Protein AF-U2SLT5-F1 (afdb_monomer_lite)

Radius of gyration: 37.05 Å; chains: 1; bounding box: 79×18×99 Å

Secondary structure (DSSP, 8-state):
-HHHHHHHHHHHHHHHHHHHHHHHHHHHHHHHHHHHHHHHHHHHHHHHHHHHHHHHHHHHHHHHHHHHHHHHHHHH----TT--------

Foldseek 3Di:
DVVVVVVVVVVVVVVVVVVVVVVVVVVVVVVVVVVVVVVVVVVVVVVVVVVVVVVVVVVVVVVVVVVVVCCCCPPVVDDPVPDDDDDDDD

pLDDT: mean 80.98, std 8.49, range [55.56, 94.56]

Structure (mmCIF, N/CA/C/O backbone):
data_AF-U2SLT5-F1
#
_entry.id   AF-U2SLT5-F1
#
loop_
_atom_site.group_PDB
_atom_site.id
_atom_site.type_symbol
_atom_site.label_atom_id
_atom_site.label_alt_id
_atom_site.label_comp_id
_atom_site.label_asym_id
_atom_site.label_entity_id
_atom_site.label_seq_id
_atom_site.pdbx_PDB_ins_code
_atom_site.Cartn_x
_atom_site.Cartn_y
_atom_site.Cartn_z
_atom_site.occupancy
_atom_site.B_iso_or_equiv
_atom_site.auth_seq_id
_atom_site.auth_comp_id
_atom_site.auth_asym_id
_atom_site.auth_atom_id
_atom_site.pdbx_PDB_model_num
ATOM 1 N N . MET A 1 1 ? 31.049 -1.650 -53.484 1.00 55.56 1 MET A N 1
ATOM 2 C CA . MET A 1 1 ? 29.825 -1.304 -52.716 1.00 55.56 1 MET A CA 1
ATOM 3 C C . MET A 1 1 ? 29.768 -1.902 -51.303 1.00 55.56 1 MET A C 1
ATOM 5 O O . MET A 1 1 ? 29.221 -1.238 -50.435 1.00 55.56 1 MET A O 1
ATOM 9 N N . GLY A 1 2 ? 30.369 -3.068 -51.014 1.00 67.69 2 GLY A N 1
ATOM 10 C CA . GLY A 1 2 ? 30.246 -3.732 -49.697 1.00 67.69 2 GLY A CA 1
ATOM 11 C C . GLY A 1 2 ? 30.758 -2.955 -48.470 1.00 67.69 2 GLY A C 1
ATOM 12 O O . GLY A 1 2 ? 30.121 -2.993 -47.425 1.00 67.69 2 GLY A O 1
ATOM 13 N N . LYS A 1 3 ? 31.846 -2.176 -48.590 1.00 71.50 3 LYS A N 1
ATOM 14 C CA . LYS A 1 3 ? 32.396 -1.398 -47.457 1.00 71.50 3 LYS A CA 1
ATOM 15 C C . LYS A 1 3 ? 31.444 -0.304 -46.948 1.00 71.50 3 LYS A C 1
ATOM 17 O O . LYS A 1 3 ? 31.355 -0.097 -45.747 1.00 71.50 3 LYS A O 1
ATOM 22 N N . LYS A 1 4 ? 30.699 0.365 -47.840 1.00 75.62 4 LYS A N 1
ATOM 23 C CA . LYS A 1 4 ? 29.705 1.384 -47.446 1.00 75.62 4 LYS A CA 1
ATOM 24 C C . LYS A 1 4 ? 28.500 0.747 -46.748 1.00 75.62 4 LYS A C 1
ATOM 26 O O . LYS A 1 4 ? 28.036 1.277 -45.748 1.00 75.62 4 LYS A O 1
ATOM 31 N N . LEU A 1 5 ? 28.052 -0.413 -47.233 1.00 79.00 5 LEU A N 1
ATOM 32 C CA . LEU A 1 5 ? 26.9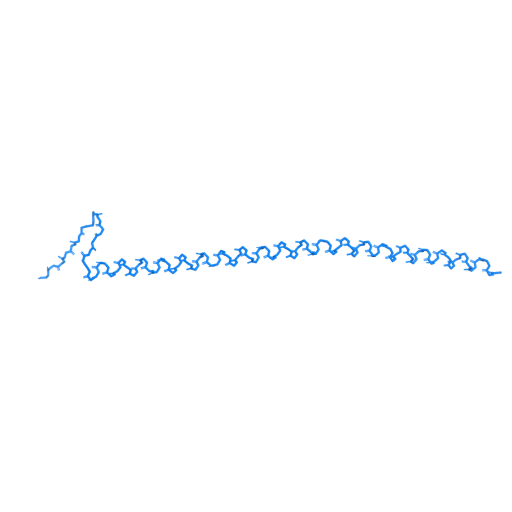65 -1.175 -46.613 1.00 79.00 5 LEU A CA 1
ATOM 33 C C . LEU A 1 5 ? 27.343 -1.661 -45.206 1.00 79.00 5 LEU A C 1
ATOM 35 O O . LEU A 1 5 ? 26.543 -1.557 -44.284 1.00 79.00 5 LEU A O 1
ATOM 39 N N . PHE A 1 6 ? 28.584 -2.125 -45.032 1.00 83.12 6 PHE A N 1
ATOM 40 C CA . PHE A 1 6 ? 29.100 -2.572 -43.738 1.00 83.12 6 PHE A CA 1
ATOM 41 C C . PHE A 1 6 ? 29.158 -1.433 -42.711 1.00 83.12 6 PHE A C 1
ATOM 43 O O . PHE A 1 6 ? 28.776 -1.627 -41.563 1.00 83.12 6 PHE A O 1
ATOM 50 N N . VAL A 1 7 ? 29.570 -0.231 -43.128 1.00 85.31 7 VAL A N 1
ATOM 51 C CA . VAL A 1 7 ? 29.600 0.957 -42.255 1.00 85.31 7 VAL A CA 1
ATOM 52 C C . VAL A 1 7 ? 28.189 1.380 -41.837 1.00 85.31 7 VAL A C 1
ATOM 54 O O . VAL A 1 7 ? 27.954 1.614 -40.656 1.00 85.31 7 VAL A O 1
ATOM 57 N N . VAL A 1 8 ? 27.236 1.423 -42.774 1.00 87.44 8 VAL A N 1
ATOM 58 C CA . VAL A 1 8 ? 25.833 1.764 -42.467 1.00 87.44 8 VAL A CA 1
ATOM 59 C C . VAL A 1 8 ? 25.208 0.735 -41.521 1.00 87.44 8 VAL A C 1
ATOM 61 O O . VAL A 1 8 ? 24.533 1.112 -40.565 1.00 87.44 8 VAL A O 1
ATOM 64 N N . PHE A 1 9 ? 25.482 -0.554 -41.734 1.00 90.38 9 PHE A N 1
ATOM 65 C CA . PHE A 1 9 ? 25.019 -1.618 -40.846 1.00 90.38 9 PHE A CA 1
ATOM 66 C C . PHE A 1 9 ? 25.603 -1.486 -39.434 1.00 90.38 9 PHE A C 1
ATOM 68 O O . PHE A 1 9 ? 24.871 -1.605 -38.457 1.00 90.38 9 PHE A O 1
ATOM 75 N N . ASN A 1 10 ? 26.898 -1.183 -39.314 1.00 92.00 10 ASN A N 1
ATOM 76 C CA . ASN A 1 10 ? 27.557 -1.023 -38.018 1.00 92.00 10 ASN A CA 1
ATOM 77 C C . ASN A 1 10 ? 26.992 0.173 -37.231 1.00 92.00 10 ASN A C 1
ATOM 79 O O . ASN A 1 10 ? 26.706 0.053 -36.045 1.00 92.00 10 ASN A O 1
ATOM 83 N N . ILE A 1 11 ? 26.740 1.299 -37.906 1.00 91.38 11 ILE A N 1
ATOM 84 C CA . ILE A 1 11 ? 26.097 2.476 -37.299 1.00 91.38 11 ILE A CA 1
ATOM 85 C C . ILE A 1 11 ? 24.683 2.134 -36.815 1.00 91.38 11 ILE A C 1
ATOM 87 O O . ILE A 1 11 ? 24.319 2.468 -35.687 1.00 91.38 11 ILE A O 1
ATOM 91 N N . GLY A 1 12 ? 23.900 1.431 -37.640 1.00 91.88 12 GLY A N 1
ATOM 92 C CA . GLY A 1 12 ? 22.571 0.959 -37.252 1.00 91.88 12 GLY A CA 1
ATOM 93 C C . GLY A 1 12 ? 22.620 0.027 -36.041 1.00 91.88 12 GLY A C 1
ATOM 94 O O . GLY A 1 12 ? 21.821 0.168 -35.120 1.00 91.88 12 GLY A O 1
ATOM 95 N N . PHE A 1 13 ? 23.601 -0.874 -35.999 1.00 93.25 13 PHE A N 1
ATOM 96 C CA . PHE A 1 13 ? 23.798 -1.806 -34.895 1.00 93.25 13 PHE A CA 1
ATOM 97 C C . PHE A 1 13 ? 24.170 -1.097 -33.585 1.00 93.25 13 PHE A C 1
ATOM 99 O O . PHE A 1 13 ? 23.590 -1.394 -32.543 1.00 93.25 13 PHE A O 1
ATOM 106 N N . VAL A 1 14 ? 25.070 -0.111 -33.632 1.00 94.56 14 VAL A N 1
ATOM 107 C CA . VAL A 1 14 ? 25.446 0.695 -32.457 1.00 94.56 14 VAL A CA 1
ATOM 108 C C . VAL A 1 14 ? 24.258 1.503 -31.930 1.00 94.56 14 VAL A C 1
ATOM 110 O O . VA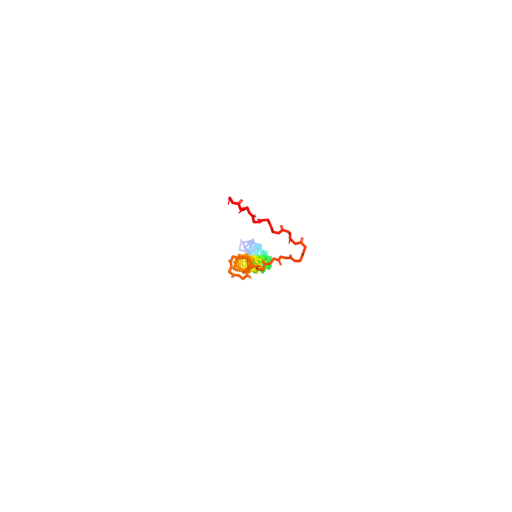L A 1 14 ? 24.051 1.559 -30.719 1.00 94.56 14 VAL A O 1
ATOM 113 N N . LEU A 1 15 ? 23.436 2.078 -32.813 1.00 93.75 15 LEU A N 1
ATOM 114 C CA . LEU A 1 15 ? 22.201 2.761 -32.413 1.00 93.75 15 LEU A CA 1
ATOM 115 C C . LEU A 1 15 ? 21.220 1.808 -31.721 1.00 93.75 15 LEU A C 1
ATOM 117 O O . LEU A 1 15 ? 20.645 2.155 -30.690 1.00 93.75 15 LEU A O 1
ATOM 121 N N . LEU A 1 16 ? 21.063 0.597 -32.255 1.00 92.88 16 LEU A N 1
ATOM 122 C CA . LEU A 1 16 ? 20.175 -0.421 -31.696 1.00 92.88 16 LEU A CA 1
ATOM 123 C C . LEU A 1 16 ? 20.647 -0.859 -30.301 1.00 92.88 16 LEU A C 1
ATOM 125 O O . LEU A 1 16 ? 19.848 -0.903 -29.364 1.00 92.88 16 LEU A O 1
ATOM 129 N N . LEU A 1 17 ? 21.956 -1.076 -30.133 1.00 94.12 17 LEU A N 1
ATOM 130 C CA . LEU A 1 17 ? 22.562 -1.345 -28.828 1.00 94.12 17 LEU A CA 1
ATOM 131 C C . LEU A 1 17 ? 22.368 -0.181 -27.849 1.00 94.12 17 LEU A C 1
ATOM 133 O O . LEU A 1 17 ? 22.013 -0.411 -26.696 1.00 94.12 17 LEU A O 1
ATOM 137 N N . GLY A 1 18 ? 22.537 1.064 -28.300 1.00 94.00 18 GLY A N 1
ATOM 138 C CA . GLY A 1 18 ? 22.317 2.251 -27.472 1.00 94.00 18 GLY A CA 1
ATOM 139 C C . GLY A 1 18 ? 20.882 2.349 -26.947 1.00 94.00 18 GLY A C 1
ATOM 140 O O . GLY A 1 18 ? 20.672 2.598 -25.761 1.00 94.00 18 GLY A O 1
ATOM 141 N N . ILE A 1 19 ? 19.890 2.079 -27.801 1.00 93.75 19 ILE A N 1
ATOM 142 C CA . ILE A 1 19 ? 18.471 2.060 -27.415 1.00 93.75 19 ILE A CA 1
ATOM 143 C C . ILE A 1 19 ? 18.189 0.941 -26.405 1.00 93.75 19 ILE A C 1
ATOM 145 O O . ILE A 1 19 ? 17.464 1.164 -25.433 1.00 93.75 19 ILE A O 1
ATOM 149 N N . MET A 1 20 ? 18.758 -0.251 -26.607 1.00 92.06 20 MET A N 1
ATOM 150 C CA . MET A 1 20 ? 18.596 -1.366 -25.669 1.00 92.06 20 MET A CA 1
ATOM 151 C C . MET A 1 20 ? 19.212 -1.063 -24.303 1.00 92.06 20 MET A C 1
ATOM 153 O O . MET A 1 20 ? 18.569 -1.303 -23.282 1.00 92.06 20 MET A O 1
ATOM 157 N N . LEU A 1 21 ? 20.413 -0.483 -24.273 1.00 91.81 21 LEU A N 1
ATOM 158 C CA . LEU A 1 21 ? 21.055 -0.065 -23.028 1.00 91.81 21 LEU A CA 1
ATOM 159 C C . LEU A 1 21 ? 20.223 1.005 -22.315 1.00 91.81 21 LEU A C 1
ATOM 161 O O . LEU A 1 21 ? 19.944 0.864 -21.127 1.00 91.81 21 LEU A O 1
ATOM 165 N N . TYR A 1 22 ? 19.752 2.027 -23.034 1.00 92.75 22 TYR A N 1
ATOM 166 C CA . TYR A 1 22 ? 18.895 3.066 -22.459 1.00 92.75 22 TYR A CA 1
ATOM 167 C C . TYR A 1 22 ? 17.611 2.490 -21.839 1.00 92.75 22 TYR A C 1
ATOM 169 O O . TYR A 1 22 ? 17.243 2.855 -20.720 1.00 92.75 22 TYR A O 1
ATOM 177 N N . GLN A 1 23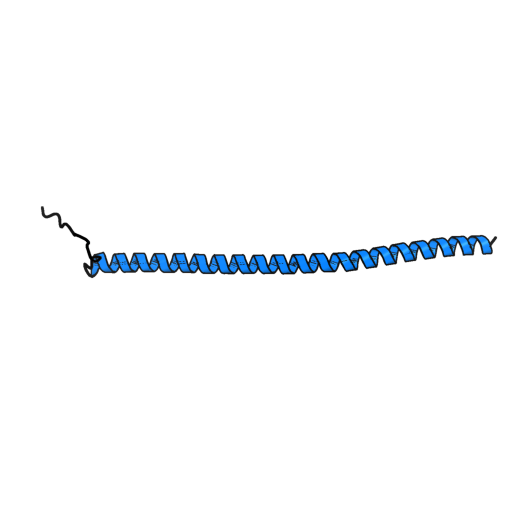 ? 16.949 1.552 -22.524 1.00 90.25 23 GLN A N 1
ATOM 178 C CA . GLN A 1 23 ? 15.774 0.870 -21.978 1.00 90.25 23 GLN A CA 1
ATOM 179 C C . GLN A 1 23 ? 16.108 0.052 -20.729 1.00 90.25 23 GLN A C 1
ATOM 181 O O . GLN A 1 23 ? 15.382 0.148 -19.742 1.00 90.25 23 GLN A O 1
ATOM 186 N N . ALA A 1 24 ? 17.210 -0.702 -20.739 1.00 86.75 24 ALA A N 1
ATOM 187 C CA . ALA A 1 24 ? 17.639 -1.492 -19.588 1.00 86.75 24 ALA A CA 1
ATOM 188 C C . ALA A 1 24 ? 17.898 -0.609 -18.355 1.00 86.75 24 ALA A C 1
ATOM 190 O O . ALA A 1 24 ? 17.397 -0.911 -17.272 1.00 86.75 24 ALA A O 1
ATOM 191 N N . PHE A 1 25 ? 18.593 0.521 -18.530 1.00 88.69 25 PHE A N 1
ATOM 192 C CA . PHE A 1 25 ? 18.812 1.494 -17.455 1.00 88.69 25 PHE A CA 1
ATOM 193 C C . PHE A 1 25 ? 17.499 2.094 -16.941 1.00 88.69 25 PHE A C 1
ATOM 195 O O . PHE A 1 25 ? 17.302 2.187 -15.730 1.00 88.69 25 PHE A O 1
ATOM 202 N N . ARG A 1 26 ? 16.567 2.457 -17.834 1.00 88.00 26 ARG A N 1
ATOM 203 C CA . ARG A 1 26 ? 15.264 2.995 -17.418 1.00 88.00 26 ARG A CA 1
ATOM 204 C C . ARG A 1 26 ? 14.452 1.966 -16.626 1.00 88.00 26 ARG A C 1
ATOM 206 O O . ARG A 1 26 ? 13.859 2.314 -15.611 1.00 88.00 26 ARG A O 1
ATOM 213 N N . ILE A 1 27 ? 14.430 0.709 -17.070 1.00 83.69 27 ILE A N 1
ATOM 214 C CA . ILE A 1 27 ? 13.721 -0.381 -16.383 1.00 83.69 27 ILE A CA 1
ATOM 215 C C . ILE A 1 27 ? 14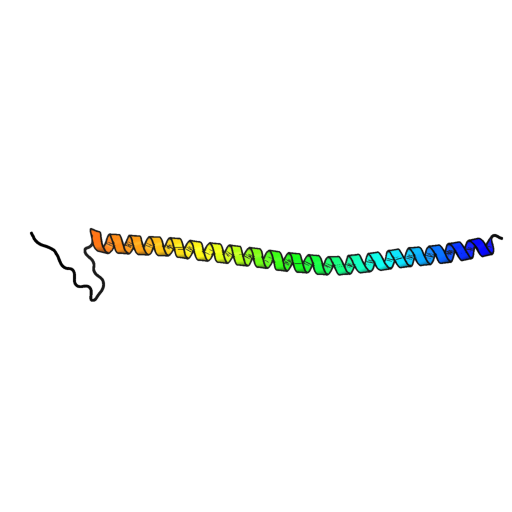.328 -0.631 -15.001 1.00 83.69 27 ILE A C 1
ATOM 217 O O . ILE A 1 27 ? 13.585 -0.821 -14.041 1.00 83.69 27 ILE A O 1
ATOM 221 N N . TYR A 1 28 ? 15.657 -0.594 -14.886 1.00 81.12 28 TYR A N 1
ATOM 222 C CA . TYR A 1 28 ? 16.345 -0.750 -13.608 1.00 81.12 28 TYR A CA 1
ATOM 223 C C . TYR A 1 28 ? 15.934 0.335 -12.603 1.00 81.12 28 TYR A C 1
ATOM 225 O O . TYR A 1 28 ? 15.490 0.005 -11.505 1.00 81.12 28 TYR A O 1
ATOM 233 N N . LEU A 1 29 ? 15.980 1.610 -13.007 1.00 78.94 29 LEU A N 1
ATOM 234 C CA . LEU A 1 29 ? 15.570 2.734 -12.153 1.00 78.94 29 LEU A CA 1
ATOM 235 C C . LEU A 1 29 ? 14.077 2.681 -11.792 1.00 78.94 29 LEU A C 1
ATOM 237 O O . LEU A 1 29 ? 13.699 2.933 -10.652 1.00 78.94 29 LEU A O 1
ATOM 241 N N . MET A 1 30 ? 13.219 2.303 -12.742 1.00 77.38 30 MET A N 1
ATOM 242 C CA . MET A 1 30 ? 11.776 2.189 -12.506 1.00 77.38 30 MET A CA 1
ATOM 243 C C . MET A 1 30 ? 11.426 1.052 -11.535 1.00 77.38 30 MET A C 1
ATOM 245 O O . MET A 1 30 ? 10.436 1.125 -10.814 1.00 77.38 30 MET A O 1
ATOM 249 N N . LYS A 1 31 ? 12.239 -0.008 -11.483 1.00 76.38 31 LYS A N 1
ATOM 250 C CA . LYS A 1 31 ? 12.038 -1.117 -10.543 1.00 76.38 31 LYS A CA 1
ATOM 251 C C . LYS A 1 31 ? 12.281 -0.689 -9.094 1.00 76.38 31 LYS A C 1
ATOM 253 O O . LYS A 1 31 ? 11.589 -1.156 -8.194 1.00 76.38 31 LYS A O 1
ATOM 258 N N . GLU A 1 32 ? 13.239 0.205 -8.875 1.00 74.50 32 GLU A N 1
ATOM 259 C CA . GLU A 1 32 ? 13.567 0.727 -7.548 1.00 74.50 32 GLU A CA 1
ATOM 260 C C . GLU A 1 32 ? 12.445 1.618 -6.994 1.00 74.50 32 GLU A C 1
ATOM 262 O O . GLU A 1 32 ? 12.033 1.452 -5.842 1.00 74.50 32 GLU A O 1
ATOM 267 N N . SER A 1 33 ? 11.874 2.494 -7.831 1.00 70.75 33 SER A N 1
ATOM 268 C CA . SER A 1 33 ? 10.743 3.339 -7.428 1.00 70.75 33 SER A CA 1
ATOM 269 C C . SER A 1 33 ? 9.496 2.513 -7.109 1.00 70.75 33 SER A C 1
ATOM 271 O O . SER A 1 33 ? 8.865 2.735 -6.080 1.00 70.75 33 SER A O 1
ATOM 273 N N . ILE A 1 34 ? 9.190 1.501 -7.928 1.00 73.25 34 ILE A N 1
ATOM 274 C CA . ILE A 1 34 ? 8.042 0.610 -7.704 1.00 73.25 34 ILE A CA 1
ATOM 275 C C . ILE A 1 34 ? 8.205 -0.182 -6.402 1.00 73.25 34 ILE A C 1
ATOM 277 O O . ILE A 1 34 ? 7.260 -0.280 -5.627 1.00 73.25 34 ILE A O 1
ATOM 281 N N . ASN A 1 35 ? 9.395 -0.719 -6.120 1.00 75.94 35 ASN A N 1
ATOM 282 C CA . ASN A 1 35 ? 9.631 -1.444 -4.869 1.00 75.94 35 ASN A CA 1
ATOM 283 C C . ASN A 1 35 ? 9.471 -0.538 -3.641 1.00 75.94 35 ASN A C 1
ATOM 285 O O . ASN A 1 35 ? 8.916 -0.962 -2.632 1.00 75.94 35 ASN A O 1
ATOM 289 N N . THR A 1 36 ? 9.920 0.714 -3.738 1.00 76.12 36 THR A N 1
ATOM 290 C CA . THR A 1 36 ? 9.778 1.695 -2.656 1.00 76.12 36 THR A CA 1
ATOM 291 C C . THR A 1 36 ? 8.309 2.046 -2.424 1.00 76.12 36 THR A C 1
ATOM 293 O O . THR A 1 36 ? 7.850 2.084 -1.285 1.00 76.12 36 THR A O 1
ATOM 296 N N . GLU A 1 37 ? 7.542 2.245 -3.498 1.00 73.69 37 GLU A N 1
ATOM 297 C CA . GLU A 1 37 ? 6.096 2.461 -3.417 1.00 73.69 37 GLU A CA 1
ATOM 298 C C . GLU A 1 37 ? 5.370 1.261 -2.803 1.00 73.69 37 GLU A C 1
ATOM 300 O O . GLU A 1 37 ? 4.515 1.462 -1.944 1.00 73.69 37 GLU A O 1
ATOM 305 N N . ILE A 1 38 ? 5.736 0.029 -3.174 1.00 78.50 38 ILE A N 1
ATOM 306 C CA . ILE A 1 38 ? 5.169 -1.194 -2.587 1.00 78.50 38 ILE A CA 1
ATOM 307 C C . ILE A 1 38 ? 5.418 -1.234 -1.078 1.00 78.50 38 ILE A C 1
ATOM 309 O O . ILE A 1 38 ? 4.468 -1.432 -0.324 1.00 78.50 38 ILE A O 1
ATOM 313 N N . ILE A 1 39 ? 6.654 -0.984 -0.634 1.00 84.44 39 ILE A N 1
ATOM 314 C CA . ILE A 1 39 ? 7.007 -0.984 0.794 1.00 84.44 39 ILE A CA 1
ATOM 315 C C . ILE A 1 39 ? 6.208 0.087 1.549 1.00 84.44 39 ILE A C 1
ATOM 317 O O . ILE A 1 39 ? 5.614 -0.202 2.585 1.00 84.44 39 ILE A O 1
ATOM 321 N N . MET A 1 40 ? 6.122 1.309 1.012 1.00 83.56 40 MET A N 1
ATOM 322 C CA . MET A 1 40 ? 5.339 2.382 1.636 1.00 83.56 40 MET A CA 1
ATOM 323 C C . MET A 1 40 ? 3.837 2.074 1.678 1.00 83.56 40 MET A C 1
ATOM 325 O O . MET A 1 40 ? 3.145 2.462 2.621 1.00 83.56 40 MET A O 1
ATOM 329 N N . LEU A 1 41 ? 3.295 1.424 0.644 1.00 81.75 41 LEU A N 1
ATOM 330 C CA . LEU A 1 41 ? 1.892 1.012 0.627 1.00 81.75 41 LEU A CA 1
ATOM 331 C C . LEU A 1 41 ? 1.629 -0.085 1.661 1.00 81.75 41 LEU A C 1
ATOM 333 O O . LEU A 1 41 ? 0.619 -0.019 2.359 1.00 81.75 41 LEU A O 1
ATOM 337 N N . GLU A 1 42 ? 2.526 -1.059 1.782 1.00 85.44 42 GLU A N 1
ATOM 338 C CA . GLU A 1 42 ? 2.430 -2.133 2.769 1.00 85.44 42 GLU A CA 1
ATOM 339 C C . GLU A 1 42 ? 2.503 -1.590 4.204 1.00 85.44 42 GLU A C 1
ATOM 341 O O . GLU A 1 42 ? 1.687 -1.957 5.051 1.00 85.44 42 GLU A O 1
ATOM 346 N N . GLU A 1 43 ? 3.393 -0.629 4.460 1.00 88.81 43 GLU A N 1
ATOM 347 C CA . GLU A 1 43 ? 3.480 0.068 5.745 1.00 88.81 43 GLU A CA 1
ATOM 348 C C . GLU A 1 43 ? 2.170 0.794 6.087 1.00 88.81 43 GLU A C 1
ATOM 350 O O . GLU A 1 43 ? 1.633 0.626 7.183 1.00 88.81 43 GLU A O 1
ATOM 355 N N . LYS A 1 44 ? 1.580 1.515 5.123 1.00 87.38 44 LYS A N 1
ATOM 356 C CA . LYS A 1 44 ? 0.272 2.165 5.311 1.00 87.38 44 LYS A CA 1
ATOM 357 C C . LYS A 1 44 ? -0.838 1.158 5.601 1.00 87.38 44 LYS A C 1
ATOM 359 O O . LYS A 1 44 ? -1.682 1.414 6.457 1.00 87.38 44 LYS A O 1
ATOM 364 N N . VAL A 1 45 ? -0.868 0.023 4.901 1.00 89.00 45 VAL A N 1
ATOM 365 C CA . VAL A 1 45 ? -1.866 -1.033 5.147 1.00 89.00 45 VAL A CA 1
ATOM 366 C C . VAL A 1 45 ? -1.747 -1.560 6.576 1.00 89.00 45 VAL A C 1
ATOM 368 O O . VAL A 1 45 ? -2.766 -1.681 7.261 1.00 89.00 45 VAL A O 1
ATOM 371 N N . ASN A 1 46 ? -0.525 -1.806 7.047 1.00 89.69 46 ASN A N 1
ATOM 372 C CA . ASN A 1 46 ? -0.278 -2.255 8.414 1.00 89.69 46 ASN A CA 1
ATOM 373 C C . ASN A 1 46 ? -0.690 -1.199 9.449 1.00 89.69 46 ASN A C 1
ATOM 375 O O . ASN A 1 46 ? -1.384 -1.531 10.411 1.00 89.69 46 ASN A O 1
ATOM 379 N N . GLU A 1 47 ? -0.370 0.076 9.216 1.00 90.38 47 GLU A N 1
ATOM 380 C CA . GLU A 1 47 ? -0.784 1.184 10.084 1.00 90.38 47 GLU A CA 1
ATOM 381 C C . GLU A 1 47 ? -2.317 1.271 10.200 1.00 90.38 47 GLU A C 1
ATOM 383 O O . GLU A 1 47 ? -2.870 1.407 11.296 1.00 90.38 47 GLU A O 1
ATOM 388 N N . TYR A 1 48 ? -3.042 1.153 9.082 1.00 86.62 48 TYR A N 1
ATOM 389 C CA . TYR A 1 48 ? -4.506 1.150 9.098 1.00 86.62 48 TYR A CA 1
ATOM 390 C C . TYR A 1 48 ? -5.089 -0.096 9.772 1.00 86.62 48 TYR A C 1
ATOM 392 O O . TYR A 1 48 ? -6.097 0.013 10.478 1.00 86.62 48 TYR A O 1
ATOM 400 N N . ALA A 1 49 ? -4.472 -1.267 9.598 1.00 88.94 49 ALA A N 1
ATOM 401 C CA . ALA A 1 49 ? -4.887 -2.492 10.275 1.00 88.94 49 ALA A CA 1
ATOM 402 C C . ALA A 1 49 ? -4.724 -2.375 11.799 1.00 88.94 49 ALA A C 1
ATOM 404 O O . ALA A 1 49 ? -5.635 -2.734 12.551 1.00 88.94 49 ALA A O 1
ATOM 405 N N . GLU A 1 50 ? -3.611 -1.804 12.259 1.00 89.25 50 GLU A N 1
ATOM 406 C CA . GLU A 1 50 ? -3.359 -1.565 13.678 1.00 89.25 50 GLU A CA 1
ATOM 407 C C . GLU A 1 50 ? -4.317 -0.518 14.257 1.00 89.25 50 GLU A C 1
ATOM 409 O O . GLU A 1 50 ? -4.930 -0.747 15.303 1.00 89.25 50 GLU A O 1
ATOM 414 N N . LYS A 1 51 ? -4.551 0.593 13.545 1.00 88.94 51 LYS A N 1
ATOM 415 C CA . LYS A 1 51 ? -5.558 1.593 13.934 1.00 88.94 51 LYS A CA 1
ATOM 416 C C . LYS A 1 51 ? -6.946 0.977 14.059 1.00 88.94 51 LYS A C 1
ATOM 418 O O . LYS A 1 51 ? -7.629 1.244 15.045 1.00 88.94 51 LYS A O 1
ATOM 423 N N . LYS A 1 52 ? -7.352 0.128 13.110 1.00 86.00 52 LYS A N 1
ATOM 424 C CA . LYS A 1 52 ? -8.638 -0.581 13.160 1.00 86.00 52 LYS A CA 1
ATOM 425 C C . LYS A 1 52 ? -8.726 -1.487 14.387 1.00 86.00 52 LYS A C 1
ATOM 427 O O . LYS A 1 52 ? -9.734 -1.447 15.087 1.00 86.00 52 LYS A O 1
ATOM 432 N N . LYS A 1 53 ? -7.676 -2.264 14.670 1.00 88.00 53 LYS A N 1
ATOM 433 C CA . LYS A 1 53 ? -7.615 -3.133 15.854 1.00 88.00 53 LYS A CA 1
ATOM 434 C C . LYS A 1 53 ? -7.739 -2.322 17.144 1.00 88.00 53 LYS A C 1
ATOM 436 O O . LYS A 1 53 ? -8.566 -2.648 17.988 1.00 88.00 53 LYS A O 1
ATOM 441 N N . ASN A 1 54 ? -6.984 -1.232 17.261 1.00 87.06 54 ASN A N 1
ATOM 442 C CA . ASN A 1 54 ? -7.029 -0.352 18.427 1.00 87.06 54 ASN A CA 1
ATOM 443 C C . ASN A 1 54 ? -8.403 0.307 18.604 1.00 87.06 54 ASN A C 1
ATOM 445 O O . ASN A 1 54 ? -8.879 0.437 19.730 1.00 87.06 54 ASN A O 1
ATOM 449 N N . LEU A 1 55 ? -9.058 0.709 17.512 1.00 85.88 55 LEU A N 1
ATOM 450 C CA . LEU A 1 55 ? -10.408 1.268 17.567 1.00 85.88 55 LEU A CA 1
ATOM 451 C C . LEU A 1 55 ? -11.431 0.221 18.018 1.00 85.88 55 LEU A C 1
ATOM 453 O O . LEU A 1 55 ? -12.259 0.525 18.870 1.00 85.88 55 LEU A O 1
ATOM 457 N N . GLN A 1 56 ? -11.332 -1.009 17.508 1.00 82.25 56 GLN A N 1
ATOM 458 C CA . GLN A 1 56 ? -12.211 -2.101 17.919 1.00 82.25 56 GLN A CA 1
ATOM 459 C C . GLN A 1 56 ? -12.040 -2.422 19.406 1.00 82.25 56 GLN A C 1
ATOM 461 O O . GLN A 1 56 ? -13.024 -2.460 20.132 1.00 82.25 56 GLN A O 1
ATOM 466 N N . SER A 1 57 ? -10.800 -2.528 19.893 1.00 80.50 57 SER A N 1
ATOM 467 C CA . SER A 1 57 ? -10.532 -2.720 21.323 1.00 80.50 57 SER A CA 1
ATOM 468 C C . SER A 1 57 ? -11.098 -1.597 22.194 1.00 80.50 57 SER A C 1
ATOM 470 O O . SER A 1 57 ? -11.598 -1.863 23.282 1.00 80.50 57 SER A O 1
ATOM 472 N N . LYS A 1 58 ? -11.059 -0.341 21.729 1.00 80.19 58 LYS A N 1
ATOM 473 C CA . LYS A 1 58 ? -11.688 0.779 22.446 1.00 80.19 58 LYS A CA 1
ATOM 474 C C . LYS A 1 58 ? -13.211 0.661 22.486 1.00 80.19 58 LYS A C 1
ATOM 476 O O . LYS A 1 58 ? -13.788 0.932 23.532 1.00 80.19 58 LYS A O 1
ATOM 481 N N . ILE A 1 59 ? -13.846 0.257 21.384 1.00 78.62 59 ILE A N 1
ATOM 482 C CA . ILE A 1 59 ? -15.300 0.038 21.321 1.00 78.62 59 ILE A CA 1
ATOM 483 C C . ILE A 1 59 ? -15.709 -1.088 22.272 1.00 78.62 59 ILE A C 1
ATOM 485 O O . ILE A 1 59 ? -16.639 -0.917 23.057 1.00 78.62 59 ILE A O 1
ATOM 489 N N . ASP A 1 60 ? -14.988 -2.208 22.239 1.00 77.94 60 ASP A N 1
ATOM 490 C CA . ASP A 1 60 ? -15.291 -3.371 23.068 1.00 77.94 60 ASP A CA 1
ATOM 491 C C . ASP A 1 60 ? -15.151 -3.016 24.557 1.00 77.94 60 ASP A C 1
ATOM 493 O O . ASP A 1 60 ? -16.091 -3.225 25.325 1.00 77.94 60 ASP A O 1
ATOM 497 N N . ASN A 1 61 ? -14.045 -2.372 24.950 1.00 75.00 61 ASN A N 1
ATOM 498 C CA . ASN A 1 61 ? -13.822 -1.926 26.330 1.00 75.00 61 ASN A CA 1
ATOM 499 C C . ASN A 1 61 ? -14.872 -0.910 26.801 1.00 75.00 61 ASN A C 1
ATOM 501 O O . ASN A 1 61 ? -15.352 -1.018 27.925 1.00 75.00 61 ASN A O 1
ATOM 505 N N . PHE A 1 62 ? -15.256 0.047 25.951 1.00 70.31 62 PHE A N 1
ATOM 506 C CA . PHE A 1 62 ? -16.300 1.021 26.280 1.00 70.31 62 PHE A CA 1
ATOM 507 C C . PHE A 1 62 ? -17.655 0.334 26.505 1.00 70.31 62 PHE A C 1
ATOM 509 O O . PHE A 1 62 ? -18.365 0.650 27.456 1.00 70.31 62 PHE A O 1
ATOM 516 N N . SER A 1 63 ? -17.986 -0.661 25.674 1.00 73.38 63 SER A N 1
ATOM 517 C CA . SER A 1 63 ? -19.218 -1.439 25.830 1.00 73.38 63 SER A CA 1
ATOM 518 C C . SER A 1 63 ? -19.235 -2.273 27.117 1.00 73.38 63 SER A C 1
ATOM 520 O O . SER A 1 63 ? -20.292 -2.460 27.718 1.00 73.38 63 SER A O 1
ATOM 522 N N . GLU A 1 64 ? -18.078 -2.767 27.562 1.00 75.62 64 GLU A N 1
ATOM 523 C CA . GLU A 1 64 ? -17.952 -3.495 28.826 1.00 75.62 64 GLU A CA 1
ATOM 524 C C . GLU A 1 64 ? -18.033 -2.553 30.032 1.00 75.62 64 GLU A C 1
ATOM 526 O O . GLU A 1 64 ? -18.727 -2.869 30.996 1.00 75.62 64 GLU A O 1
ATOM 531 N N . GLU A 1 65 ? -17.416 -1.371 29.972 1.00 74.81 65 GLU A N 1
ATOM 532 C CA . GLU A 1 65 ? -17.518 -0.360 31.031 1.00 74.81 65 GLU A CA 1
ATOM 533 C C . GLU A 1 65 ? -18.971 0.099 31.237 1.00 74.81 65 GLU A C 1
ATOM 535 O O . GLU A 1 65 ? -19.458 0.122 32.368 1.00 74.81 65 GLU A O 1
ATOM 540 N N . GLU A 1 66 ? -19.710 0.352 30.152 1.00 74.31 66 GLU A N 1
ATOM 541 C CA . GLU A 1 66 ? -21.133 0.706 30.215 1.00 74.31 66 GLU A CA 1
ATOM 542 C C . GLU A 1 66 ? -21.982 -0.426 30.824 1.00 74.31 66 GLU A C 1
ATOM 544 O O . GLU A 1 66 ? -22.855 -0.189 31.666 1.00 74.31 66 GLU A O 1
ATOM 549 N N . LYS A 1 67 ? -21.708 -1.685 30.452 1.00 76.44 67 LYS A N 1
ATOM 550 C CA . LYS A 1 67 ? -22.383 -2.853 31.043 1.00 76.44 67 LYS A CA 1
ATOM 551 C C . LYS A 1 67 ? -22.083 -2.986 32.533 1.00 76.44 67 LYS A C 1
ATOM 553 O O . LYS A 1 67 ? -23.005 -3.275 33.300 1.00 76.44 67 LYS A O 1
ATOM 558 N N . ILE A 1 68 ? -20.830 -2.791 32.942 1.00 77.31 68 ILE A N 1
ATOM 559 C CA . ILE A 1 68 ? -20.410 -2.841 34.346 1.00 77.31 68 ILE A CA 1
ATOM 560 C C . ILE A 1 68 ? -21.103 -1.727 35.135 1.00 77.31 68 ILE A C 1
ATOM 562 O O . ILE A 1 68 ? -21.669 -2.003 36.193 1.00 77.31 68 ILE A O 1
ATOM 566 N N . GLU A 1 69 ? -21.137 -0.501 34.606 1.00 78.62 69 GLU A N 1
ATOM 567 C CA . GLU A 1 69 ? -21.813 0.630 35.247 1.00 78.62 69 GLU A CA 1
ATOM 568 C C . GLU A 1 69 ? -23.314 0.362 35.412 1.00 78.62 69 GLU A C 1
ATOM 570 O O . GLU A 1 69 ? -23.861 0.564 36.499 1.00 78.62 69 GLU A O 1
ATOM 575 N N . ARG A 1 70 ? -23.974 -0.178 34.381 1.00 79.50 70 ARG A N 1
ATOM 576 C CA . ARG A 1 70 ? -25.391 -0.552 34.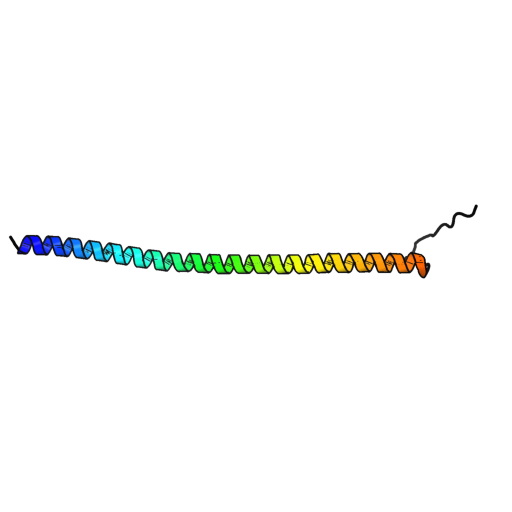461 1.00 79.50 70 ARG A CA 1
ATOM 577 C C . ARG A 1 70 ? -25.644 -1.627 35.519 1.00 79.50 70 ARG A C 1
ATOM 579 O O . ARG A 1 70 ? -26.556 -1.486 36.324 1.00 79.50 70 ARG A O 1
ATOM 586 N N . ILE A 1 71 ? -24.823 -2.680 35.577 1.00 78.25 71 ILE A N 1
ATOM 587 C CA . ILE A 1 71 ? -24.958 -3.735 36.598 1.00 78.25 71 ILE A CA 1
ATOM 588 C C . ILE A 1 71 ? -24.728 -3.175 38.010 1.00 78.25 71 ILE A C 1
ATOM 590 O O . ILE A 1 71 ? -25.469 -3.528 38.931 1.00 78.25 71 ILE A O 1
ATOM 594 N N . ALA A 1 72 ? -23.732 -2.305 38.191 1.00 80.56 72 ALA A N 1
ATOM 595 C CA . ALA A 1 72 ? -23.427 -1.692 39.480 1.00 80.56 72 ALA A CA 1
ATOM 596 C C . ALA A 1 72 ? -24.582 -0.809 39.982 1.00 80.56 72 ALA A C 1
ATOM 598 O O . ALA A 1 72 ? -24.953 -0.895 41.155 1.00 80.56 72 ALA A O 1
ATOM 599 N N . ARG A 1 73 ? -25.199 -0.024 39.089 1.00 81.62 73 ARG A N 1
ATOM 600 C CA . ARG A 1 73 ? -26.376 0.798 39.405 1.00 81.62 73 ARG A CA 1
ATOM 601 C C . ARG A 1 73 ? -27.612 -0.065 39.684 1.00 81.62 73 ARG A C 1
ATOM 603 O O . ARG A 1 73 ? -28.216 0.075 40.742 1.00 81.62 73 ARG A O 1
ATOM 610 N N . ASP A 1 74 ? -27.942 -0.998 38.791 1.00 81.25 74 ASP A N 1
ATOM 611 C CA . ASP A 1 74 ? -29.217 -1.731 38.833 1.00 81.25 74 ASP A CA 1
ATOM 612 C C . ASP A 1 74 ? -29.255 -2.839 39.894 1.00 81.25 74 ASP A C 1
ATOM 614 O O . ASP A 1 74 ? -30.282 -3.054 40.536 1.00 81.25 74 ASP A O 1
ATOM 618 N N . ARG A 1 75 ? -28.155 -3.589 40.066 1.00 80.25 75 ARG A N 1
ATOM 619 C CA . ARG A 1 75 ? -28.122 -4.766 40.958 1.00 80.25 75 ARG A CA 1
ATOM 620 C C . ARG A 1 75 ? -27.470 -4.493 42.298 1.00 80.25 75 ARG A C 1
ATOM 622 O O . ARG A 1 75 ? -27.878 -5.077 43.297 1.00 80.25 75 ARG A O 1
ATOM 629 N N . LEU A 1 76 ? -26.432 -3.663 42.308 1.00 79.81 76 LEU A N 1
ATOM 630 C CA . LEU A 1 76 ? -25.654 -3.385 43.514 1.00 79.81 76 LEU A CA 1
ATOM 631 C C . LEU A 1 76 ? -26.068 -2.064 44.176 1.00 79.81 76 LEU A C 1
ATOM 633 O O . LEU A 1 76 ? -25.570 -1.756 45.257 1.00 79.81 76 LEU A O 1
ATOM 637 N N . ASN A 1 77 ? -26.982 -1.302 43.553 1.00 75.94 77 ASN A N 1
ATOM 638 C CA . ASN A 1 77 ? -27.423 0.024 43.996 1.00 75.94 77 ASN A CA 1
ATOM 639 C C . ASN A 1 77 ? -26.235 0.956 44.312 1.00 75.94 77 ASN A C 1
ATOM 641 O O . ASN A 1 77 ? -26.290 1.794 45.217 1.00 75.94 77 ASN A O 1
ATOM 645 N N . MET A 1 78 ? -25.125 0.755 43.595 1.00 79.06 78 MET A N 1
ATOM 646 C CA . MET A 1 78 ? -23.915 1.548 43.732 1.00 79.06 78 MET A CA 1
ATOM 647 C C . MET A 1 78 ? -24.099 2.850 42.964 1.00 79.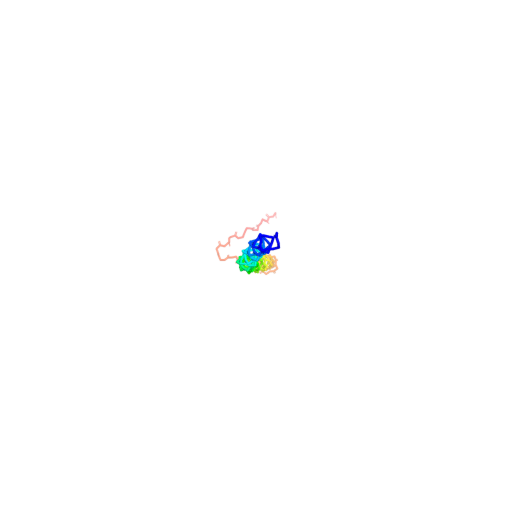06 78 MET A C 1
ATOM 649 O O . MET A 1 78 ? -24.636 2.877 41.857 1.00 79.06 78 MET A O 1
ATOM 653 N N . LYS A 1 79 ? -23.630 3.936 43.566 1.00 76.06 79 LYS A N 1
ATOM 654 C CA . LYS A 1 79 ? -23.682 5.290 43.016 1.00 76.06 79 LYS A CA 1
ATOM 655 C C . LYS A 1 79 ? -22.276 5.861 42.961 1.00 76.06 79 LYS A C 1
ATOM 657 O O . LYS A 1 79 ? -21.442 5.500 43.795 1.00 76.06 79 LYS A O 1
ATOM 662 N N . LYS A 1 80 ? -22.010 6.744 42.000 1.00 75.25 80 LYS A N 1
ATOM 663 C CA . LYS A 1 80 ? -20.725 7.448 41.968 1.00 75.25 80 LYS A CA 1
ATOM 664 C C . LYS A 1 80 ? -20.632 8.388 43.177 1.00 75.25 80 LYS A C 1
ATOM 666 O O . LYS A 1 80 ? -21.643 8.853 43.712 1.00 75.25 80 LYS A O 1
ATOM 671 N N . GLU A 1 81 ? -19.416 8.631 43.654 1.00 71.94 81 GLU A N 1
ATOM 672 C CA . GLU A 1 81 ? -19.183 9.566 44.757 1.00 71.94 81 GLU A CA 1
ATOM 673 C C . GLU A 1 81 ? -19.720 10.957 44.371 1.00 71.94 81 GLU A C 1
ATOM 675 O O . GLU A 1 81 ? -19.346 11.507 43.338 1.00 71.94 81 GLU A O 1
ATOM 680 N N . GLY A 1 82 ? -20.649 11.497 45.167 1.00 73.56 82 GLY A N 1
ATOM 681 C CA . GLY A 1 82 ? -21.317 12.780 44.898 1.00 73.56 82 GLY A CA 1
ATOM 682 C C . GLY A 1 82 ? -22.676 12.706 44.181 1.00 73.56 82 GLY A C 1
ATOM 683 O O . GLY A 1 82 ? -23.334 13.735 44.053 1.00 73.56 82 GLY A O 1
ATOM 684 N N . GLU A 1 83 ? -23.153 11.528 43.760 1.00 71.69 83 GLU A N 1
ATOM 685 C CA . GLU A 1 83 ? -24.490 11.375 43.156 1.00 71.69 83 GLU A CA 1
ATOM 686 C C . GLU A 1 83 ? -25.611 11.359 44.221 1.00 71.69 83 GLU A C 1
ATOM 688 O O . GLU A 1 83 ? -25.589 10.572 45.178 1.00 71.69 83 GLU A O 1
ATOM 693 N N . VAL A 1 84 ? -26.633 12.206 44.040 1.00 69.19 84 VAL A N 1
ATOM 694 C CA . VAL A 1 84 ? -27.848 12.237 44.873 1.00 69.19 84 VAL A CA 1
ATOM 695 C C . VAL A 1 84 ? -28.963 11.478 44.154 1.00 69.19 84 VAL A C 1
ATOM 697 O O . VAL A 1 84 ? -29.465 11.921 43.125 1.00 69.19 84 VAL A O 1
ATOM 700 N N . VAL A 1 85 ? -29.342 10.316 44.689 1.00 67.69 85 VAL A N 1
ATOM 701 C CA . VAL A 1 85 ? -30.399 9.461 44.127 1.00 67.69 85 VAL A CA 1
ATOM 702 C C . VAL A 1 85 ? -31.738 9.834 44.763 1.00 67.69 85 VAL A C 1
ATOM 704 O O . VAL A 1 85 ? -31.898 9.714 45.977 1.00 67.69 85 VAL A O 1
ATOM 707 N N . TYR A 1 86 ? -32.703 10.261 43.949 1.00 67.19 86 TYR A N 1
ATOM 708 C CA . TYR A 1 86 ? -34.070 10.545 44.387 1.00 67.19 86 TYR A CA 1
ATOM 709 C C . TYR A 1 86 ? -34.957 9.328 44.118 1.00 67.19 86 TYR A C 1
ATOM 711 O O . TYR A 1 86 ? -35.054 8.868 42.982 1.00 67.19 86 TYR A O 1
ATOM 719 N N . LYS A 1 87 ? -35.618 8.803 45.155 1.00 66.12 87 LYS A N 1
ATOM 720 C CA . LYS A 1 87 ? -36.663 7.784 44.999 1.00 66.12 87 LYS A CA 1
ATOM 721 C C . LYS A 1 87 ? -38.017 8.483 45.030 1.00 66.12 87 LYS A C 1
ATOM 723 O O . LYS A 1 87 ? -38.374 9.061 46.053 1.00 66.12 87 LYS A O 1
ATOM 728 N N . VAL A 1 88 ? -38.750 8.438 43.920 1.00 72.12 88 VAL A N 1
ATOM 729 C CA . VAL A 1 88 ? -40.142 8.904 43.882 1.00 72.12 88 VAL A CA 1
ATOM 730 C C . VAL A 1 88 ? -40.983 7.882 44.649 1.00 72.12 88 VAL A C 1
ATOM 732 O O . VAL A 1 88 ? -40.924 6.688 44.352 1.00 72.12 88 VAL A O 1
ATOM 735 N N . VAL A 1 89 ? -41.682 8.336 45.686 1.00 70.12 89 VAL A N 1
ATOM 736 C CA . VAL A 1 89 ? -42.619 7.530 46.476 1.00 70.12 89 VAL A CA 1
ATOM 737 C C . VAL A 1 89 ? -44.010 8.064 46.142 1.00 70.12 89 VAL A C 1
ATOM 739 O O . VAL A 1 89 ? -44.239 9.257 46.341 1.00 70.12 89 VAL A O 1
ATOM 742 N N . GLU A 1 90 ? -44.870 7.222 45.563 1.00 57.06 90 GLU A N 1
ATOM 743 C CA . GLU A 1 90 ? -46.313 7.494 45.430 1.00 57.06 90 GLU A CA 1
ATOM 744 C C . GLU A 1 90 ? -47.031 7.302 46.769 1.00 57.06 90 GLU A C 1
ATOM 746 O O . GLU A 1 90 ? -46.661 6.354 47.505 1.00 57.06 90 GLU A O 1
#

Sequence (90 aa):
MGKKLFVVFNIGFVLLLGIMLYQAFRIYLMKESINTEIIMLEEKVNEYAEKKKNLQSKIDNFSEEEKIERIARDRLNMKKEGEVVYKVVE